Protein AF-A0A528I958-F1 (afdb_monomer_lite)

Sequence (87 aa):
MKAPTDDLNDLQSDIGHLAHLMDVLTNMVIELPRDPGGRTMADQATALAWIARDMAEMLVEEAGLCHARVIAEMAEARSRKRGGSLQ

Foldseek 3Di:
DDPLDLDPVVLVVLVVVLVVLVVVLVVLVVPQDPDPVRVVSVVVSVVSVVVSVVSVVVSVVSVVVNVVVVVVVVVVVVVVVVVVPPD

Secondary structure (DSSP, 8-state):
-PPP---HHHHHHHHHHHHHHHHHHHHHHHT--SSGGGHHHHHHHHHHHHHHHHHHHHHHHHHHHHHHHHHHHHHHHHHHHHHTT--

Radius of gyration: 21.18 Å; chains: 1; bounding box: 50×19×63 Å

pLDDT: mean 84.92, std 14.03, range [36.0, 97.81]

Structure (mmCIF, N/CA/C/O backbone):
data_AF-A0A528I958-F1
#
_entry.id   AF-A0A528I958-F1
#
loop_
_atom_site.group_PDB
_atom_site.id
_atom_site.type_symbol
_atom_site.label_atom_id
_atom_site.label_alt_id
_atom_site.label_comp_id
_atom_site.label_asym_id
_atom_site.label_entity_id
_atom_site.label_seq_id
_atom_site.pdbx_PDB_ins_code
_atom_site.Cartn_x
_atom_site.Cartn_y
_atom_site.Cartn_z
_atom_site.occupancy
_atom_site.B_iso_or_equiv
_atom_site.auth_seq_id
_atom_site.auth_comp_id
_atom_site.auth_asym_id
_atom_site.auth_atom_id
_atom_site.pdbx_PDB_model_num
ATOM 1 N N . MET A 1 1 ? 15.627 -2.811 6.400 1.00 36.00 1 MET A N 1
ATOM 2 C CA . MET A 1 1 ? 14.882 -2.479 5.172 1.00 36.00 1 MET A CA 1
ATOM 3 C C . MET A 1 1 ? 15.531 -3.260 4.048 1.00 36.00 1 MET A C 1
ATOM 5 O O . MET A 1 1 ? 16.742 -3.160 3.889 1.00 36.00 1 MET A O 1
ATOM 9 N N . LYS A 1 2 ? 14.774 -4.160 3.416 1.00 42.38 2 LYS A N 1
ATOM 10 C CA . LYS A 1 2 ? 15.231 -4.935 2.254 1.00 42.38 2 LYS A CA 1
ATOM 11 C C . LYS A 1 2 ? 15.312 -3.958 1.072 1.00 42.38 2 LYS A C 1
ATOM 13 O O . LYS A 1 2 ? 14.562 -2.987 1.072 1.00 42.38 2 LYS A O 1
ATOM 18 N N . ALA A 1 3 ? 16.242 -4.158 0.141 1.00 52.34 3 ALA A N 1
ATOM 19 C CA . ALA A 1 3 ? 16.267 -3.352 -1.080 1.00 52.34 3 ALA A CA 1
ATOM 20 C C . ALA A 1 3 ? 14.906 -3.471 -1.798 1.00 52.34 3 ALA A C 1
ATOM 22 O O . ALA A 1 3 ? 14.337 -4.569 -1.729 1.00 52.34 3 ALA A O 1
ATOM 23 N N . PRO A 1 4 ? 14.404 -2.398 -2.442 1.00 54.28 4 PRO A N 1
ATOM 24 C CA . PRO A 1 4 ? 13.227 -2.472 -3.302 1.00 54.28 4 PRO A CA 1
ATOM 25 C C . PRO A 1 4 ? 13.392 -3.659 -4.242 1.00 54.28 4 PRO A C 1
ATOM 27 O O . PRO A 1 4 ? 14.454 -3.850 -4.841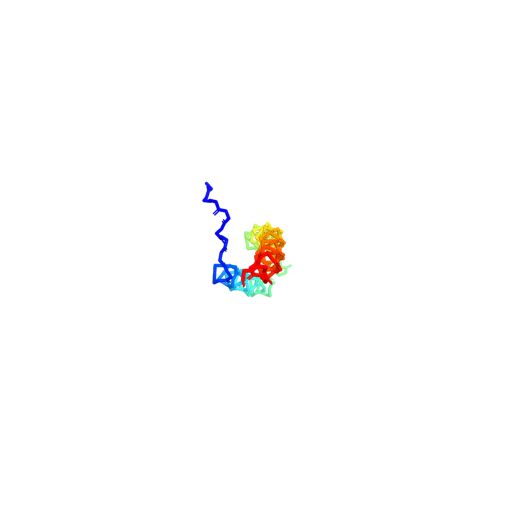 1.00 54.28 4 PRO A O 1
ATOM 30 N N . THR A 1 5 ? 12.419 -4.556 -4.241 1.00 55.62 5 THR A N 1
ATOM 31 C CA . THR A 1 5 ? 12.542 -5.812 -4.966 1.00 55.62 5 THR A CA 1
ATOM 32 C C . THR A 1 5 ? 12.149 -5.536 -6.409 1.00 55.62 5 THR A C 1
ATOM 34 O O . THR A 1 5 ? 10.986 -5.305 -6.723 1.00 55.62 5 THR A O 1
ATOM 37 N N . ASP A 1 6 ? 13.142 -5.484 -7.289 1.00 60.34 6 ASP A N 1
ATOM 38 C CA . ASP A 1 6 ? 12.981 -4.963 -8.645 1.00 60.34 6 ASP A CA 1
ATOM 39 C C . ASP A 1 6 ? 12.255 -5.932 -9.615 1.00 60.34 6 ASP A C 1
ATOM 41 O O . ASP A 1 6 ? 12.576 -5.957 -10.802 1.00 60.34 6 ASP A O 1
ATOM 45 N N . ASP A 1 7 ? 11.312 -6.771 -9.184 1.00 70.38 7 ASP A N 1
ATOM 46 C CA . ASP A 1 7 ? 10.516 -7.630 -10.078 1.00 70.38 7 ASP A CA 1
ATOM 47 C C . ASP A 1 7 ? 9.043 -7.188 -10.105 1.00 70.38 7 ASP A C 1
ATOM 49 O O . ASP A 1 7 ? 8.456 -6.829 -9.088 1.00 70.38 7 ASP A O 1
ATOM 53 N N . LEU A 1 8 ? 8.423 -7.235 -11.289 1.00 76.06 8 LEU A N 1
ATOM 54 C CA . LEU A 1 8 ? 6.999 -6.938 -11.476 1.00 76.06 8 LEU A CA 1
ATOM 55 C C . LEU A 1 8 ? 6.109 -7.840 -10.615 1.00 76.06 8 LEU A C 1
ATOM 57 O O . LEU A 1 8 ? 5.032 -7.414 -10.204 1.00 76.06 8 LEU A O 1
ATOM 61 N N . ASN A 1 9 ? 6.558 -9.068 -10.341 1.00 80.81 9 ASN A N 1
ATOM 62 C CA . ASN A 1 9 ? 5.857 -9.996 -9.455 1.00 80.81 9 ASN A CA 1
ATOM 63 C C . ASN A 1 9 ? 5.764 -9.461 -8.023 1.00 80.81 9 ASN A C 1
ATOM 65 O O . ASN A 1 9 ? 4.713 -9.580 -7.392 1.00 80.81 9 ASN A O 1
ATOM 69 N N . ASP A 1 10 ? 6.839 -8.849 -7.533 1.00 82.88 10 ASP A N 1
ATOM 70 C CA . ASP A 1 10 ? 6.869 -8.297 -6.186 1.00 82.88 10 ASP A CA 1
ATOM 71 C C . ASP A 1 10 ? 6.019 -7.024 -6.109 1.00 82.88 10 ASP A C 1
ATOM 73 O O . ASP A 1 10 ? 5.148 -6.926 -5.247 1.00 82.88 10 ASP A O 1
ATOM 77 N N . LEU A 1 11 ? 6.137 -6.129 -7.101 1.00 84.94 11 LEU A N 1
ATOM 78 C CA . LEU A 1 11 ? 5.281 -4.941 -7.207 1.00 84.94 11 LEU A CA 1
ATOM 79 C C . LEU A 1 11 ? 3.789 -5.317 -7.248 1.00 84.94 11 LEU A C 1
ATOM 81 O O . LEU A 1 11 ? 2.954 -4.688 -6.600 1.00 84.94 11 LEU A O 1
ATOM 85 N N . GLN A 1 12 ? 3.435 -6.368 -7.993 1.00 88.00 12 GLN A N 1
ATOM 86 C CA . GLN A 1 12 ? 2.067 -6.884 -8.031 1.00 88.00 12 GLN A CA 1
ATOM 87 C C . GLN A 1 12 ? 1.627 -7.433 -6.666 1.00 88.00 12 GLN A C 1
ATOM 89 O O . GLN A 1 12 ? 0.484 -7.205 -6.259 1.00 88.00 12 GLN A O 1
ATOM 94 N N . SER A 1 13 ? 2.508 -8.151 -5.965 1.00 89.50 13 SER A N 1
ATOM 95 C CA . SER A 1 13 ? 2.232 -8.654 -4.619 1.00 89.50 13 SER A CA 1
ATOM 96 C C . SER A 1 13 ? 1.989 -7.507 -3.637 1.00 89.50 13 SER A C 1
ATOM 98 O O . SER A 1 13 ? 1.028 -7.557 -2.870 1.00 89.50 13 SER A O 1
ATOM 100 N N . ASP A 1 14 ? 2.801 -6.455 -3.688 1.00 90.38 14 ASP A N 1
ATOM 101 C CA . ASP A 1 14 ? 2.702 -5.318 -2.774 1.00 90.38 14 ASP A CA 1
ATOM 102 C C . ASP A 1 14 ? 1.487 -4.430 -3.062 1.00 90.38 14 ASP A C 1
ATOM 104 O O . ASP A 1 14 ? 0.820 -3.979 -2.127 1.00 90.38 14 ASP A O 1
ATOM 108 N N . ILE A 1 15 ? 1.086 -4.291 -4.331 1.00 91.88 15 ILE A N 1
ATOM 109 C CA . ILE A 1 15 ? -0.224 -3.725 -4.696 1.00 91.88 15 ILE A CA 1
ATOM 110 C C . ILE A 1 15 ? -1.360 -4.561 -4.088 1.00 91.88 15 ILE A C 1
ATOM 112 O O . ILE A 1 15 ? -2.322 -4.003 -3.557 1.00 91.88 15 ILE A O 1
ATOM 116 N N . GLY A 1 16 ? -1.257 -5.893 -4.134 1.00 94.25 16 GLY A N 1
ATOM 117 C CA . GLY A 1 16 ? -2.229 -6.794 -3.510 1.00 94.25 16 GLY A CA 1
ATOM 118 C C . GLY A 1 16 ? -2.313 -6.616 -1.991 1.00 94.25 16 GLY A C 1
ATOM 119 O O . GLY A 1 16 ? -3.412 -6.550 -1.437 1.00 94.25 16 GLY A O 1
ATOM 120 N N . HIS A 1 17 ? -1.168 -6.474 -1.318 1.00 94.56 17 HIS A N 1
ATOM 121 C CA . HIS A 1 17 ? -1.108 -6.186 0.115 1.00 94.56 17 HIS A CA 1
ATOM 122 C C . HIS A 1 17 ? -1.739 -4.832 0.458 1.00 94.56 17 HIS A C 1
ATOM 124 O O . HIS A 1 17 ? -2.523 -4.749 1.405 1.00 94.56 17 HIS A O 1
ATOM 130 N N . LEU A 1 18 ? -1.450 -3.788 -0.326 1.00 96.44 18 LEU A N 1
ATOM 131 C CA . LEU A 1 18 ? -2.062 -2.473 -0.146 1.00 96.44 18 LEU A CA 1
ATOM 132 C C . LEU A 1 18 ? -3.584 -2.533 -0.339 1.00 96.44 18 LEU A C 1
ATOM 134 O O . LEU A 1 18 ? -4.318 -1.980 0.477 1.00 96.44 18 LEU A O 1
ATOM 138 N N . ALA A 1 19 ? -4.071 -3.233 -1.366 1.00 97.00 19 ALA A N 1
ATOM 139 C CA . ALA A 1 19 ? -5.505 -3.399 -1.601 1.00 97.00 19 ALA A CA 1
ATOM 140 C C . ALA A 1 19 ? -6.197 -4.081 -0.411 1.00 97.00 19 ALA A C 1
ATOM 142 O O . ALA A 1 19 ? -7.206 -3.586 0.089 1.00 97.00 19 ALA A O 1
ATOM 143 N N . HIS A 1 20 ? -5.606 -5.161 0.111 1.00 97.44 20 HIS A N 1
ATOM 144 C CA . HIS A 1 20 ? -6.135 -5.834 1.294 1.00 97.44 20 HIS A CA 1
ATOM 145 C C . HIS A 1 20 ? -6.149 -4.920 2.532 1.00 97.44 20 HIS A C 1
ATOM 147 O O . HIS A 1 20 ? -7.134 -4.888 3.270 1.00 97.44 20 HIS A O 1
ATOM 153 N N . LEU A 1 21 ? -5.087 -4.137 2.747 1.00 97.56 21 LEU A N 1
ATOM 154 C CA . LEU A 1 21 ? -5.025 -3.157 3.833 1.00 97.56 21 LEU A CA 1
ATOM 155 C C . LEU A 1 21 ? -6.118 -2.086 3.694 1.00 97.56 21 LEU A C 1
ATOM 157 O O . LEU A 1 21 ? -6.751 -1.726 4.688 1.00 97.56 21 LEU A O 1
ATOM 161 N N . MET A 1 22 ? -6.367 -1.599 2.476 1.00 97.44 22 MET A N 1
ATOM 162 C CA . MET A 1 22 ? -7.432 -0.633 2.207 1.00 97.44 22 MET A CA 1
ATOM 163 C C . MET A 1 22 ? -8.825 -1.211 2.474 1.00 97.44 22 MET A C 1
ATOM 165 O O . MET A 1 22 ? -9.664 -0.499 3.027 1.00 97.44 22 MET A O 1
ATOM 169 N N . ASP A 1 23 ? -9.068 -2.483 2.152 1.00 97.81 23 ASP A N 1
ATOM 170 C CA . ASP A 1 23 ? -10.331 -3.163 2.466 1.00 97.81 23 ASP A CA 1
ATOM 171 C C . ASP A 1 23 ? -10.549 -3.261 3.981 1.00 97.81 23 ASP A C 1
ATOM 173 O O . ASP A 1 23 ? -11.612 -2.895 4.488 1.00 97.81 23 ASP A O 1
ATOM 177 N N . VAL A 1 24 ? -9.527 -3.699 4.726 1.00 96.50 24 VAL A N 1
ATOM 178 C CA . VAL A 1 24 ? -9.579 -3.784 6.195 1.00 96.50 24 VAL A CA 1
ATOM 179 C C . VAL A 1 24 ? -9.826 -2.408 6.811 1.00 96.50 24 VAL A C 1
ATOM 181 O O . VAL A 1 24 ? -10.719 -2.259 7.647 1.00 96.50 24 VAL A O 1
ATOM 184 N N . LEU A 1 25 ? -9.079 -1.390 6.375 1.00 96.44 25 LEU A N 1
ATOM 185 C CA . LEU A 1 25 ? -9.254 -0.011 6.825 1.00 96.44 25 LEU A CA 1
ATOM 186 C C . LEU A 1 25 ? -10.672 0.493 6.538 1.00 96.44 25 LEU A C 1
ATOM 188 O O . LEU A 1 25 ? -11.307 1.075 7.415 1.00 96.44 25 LEU A O 1
ATOM 192 N N . THR A 1 26 ? -11.178 0.256 5.329 1.00 95.31 26 THR A N 1
ATOM 193 C CA . THR A 1 26 ? -12.509 0.709 4.910 1.00 95.31 26 THR A CA 1
ATOM 194 C C . THR A 1 26 ? -13.598 0.063 5.756 1.00 95.31 26 THR A C 1
ATOM 196 O O . THR A 1 26 ? -14.460 0.773 6.272 1.00 95.31 26 THR A O 1
ATOM 199 N N . ASN A 1 27 ? -13.528 -1.251 5.978 1.00 95.38 27 ASN A N 1
ATOM 200 C CA . ASN A 1 27 ? -14.464 -1.955 6.856 1.00 95.38 27 ASN A CA 1
ATOM 201 C C . ASN A 1 27 ? -14.424 -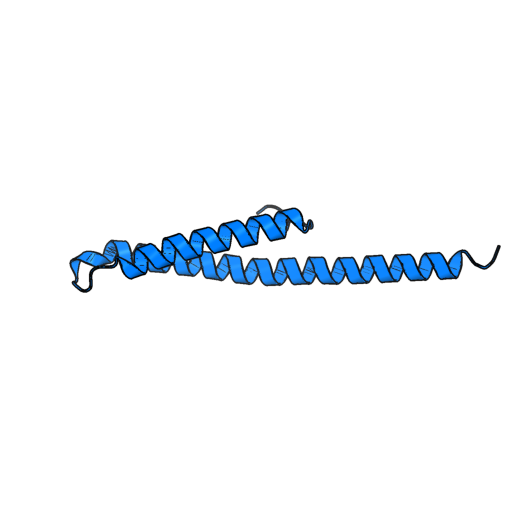1.395 8.282 1.00 95.38 27 ASN A C 1
ATOM 203 O O . ASN A 1 27 ? -15.467 -1.111 8.866 1.00 95.38 27 ASN A O 1
ATOM 207 N N . MET A 1 28 ? -13.229 -1.135 8.813 1.00 93.75 28 MET A N 1
ATOM 208 C CA . MET A 1 28 ? -13.075 -0.579 10.155 1.00 93.75 28 MET A CA 1
ATOM 209 C C . MET A 1 28 ? -13.625 0.850 10.269 1.00 93.75 28 MET A C 1
ATOM 211 O O . MET A 1 28 ? -14.209 1.211 11.286 1.00 93.75 28 MET A O 1
ATOM 215 N N . VAL A 1 29 ? -13.488 1.668 9.224 1.00 92.12 29 VAL A N 1
ATOM 216 C CA . VAL A 1 29 ? -14.089 3.010 9.175 1.00 92.12 29 VAL A CA 1
ATOM 217 C C . VAL A 1 29 ? -15.616 2.935 9.067 1.00 92.12 29 VAL A C 1
ATOM 219 O O . VAL A 1 29 ? -16.302 3.741 9.695 1.00 92.12 29 VAL A O 1
ATOM 222 N N . ILE A 1 30 ? -16.163 1.977 8.310 1.00 93.00 30 ILE A N 1
ATOM 223 C CA . ILE A 1 30 ? -17.616 1.752 8.195 1.00 93.00 30 ILE A CA 1
ATOM 224 C C . ILE A 1 30 ? -18.217 1.348 9.546 1.00 93.00 30 ILE A C 1
ATOM 226 O O . ILE A 1 30 ? -19.285 1.839 9.915 1.00 93.00 30 ILE A O 1
ATOM 230 N N . GLU A 1 31 ? -17.534 0.473 10.280 1.00 90.50 31 GLU A N 1
ATOM 231 C CA . GLU A 1 31 ? -17.974 -0.030 11.584 1.00 90.50 31 GLU A CA 1
ATOM 232 C C . GLU A 1 31 ? -17.703 0.946 12.739 1.00 90.50 31 GLU A C 1
ATOM 234 O O . GLU A 1 31 ? -18.137 0.700 13.867 1.00 90.50 31 GLU A O 1
ATOM 239 N N . LEU A 1 32 ? -17.006 2.059 12.482 1.00 89.38 32 LEU A N 1
ATOM 240 C CA . LEU A 1 32 ? -16.607 2.998 13.519 1.00 89.38 32 LEU A CA 1
ATOM 241 C C . LEU A 1 32 ? -17.841 3.601 14.222 1.00 89.38 32 LEU A C 1
ATOM 243 O O . LEU A 1 32 ? -18.659 4.272 13.577 1.00 89.38 32 LEU A O 1
ATOM 247 N N . PRO A 1 33 ? -17.974 3.435 15.553 1.00 84.81 33 PRO A N 1
ATOM 248 C CA . PRO A 1 33 ? -19.063 4.044 16.301 1.00 84.81 33 PRO A CA 1
ATOM 249 C C . PRO A 1 33 ? -19.030 5.568 16.162 1.00 84.81 33 PRO A C 1
ATOM 251 O O . PRO A 1 33 ? -17.979 6.196 16.286 1.00 84.81 33 PRO A O 1
ATOM 254 N N . ARG A 1 34 ? -20.196 6.186 15.945 1.00 78.44 34 ARG A N 1
ATOM 255 C CA . ARG A 1 34 ? -20.316 7.657 15.907 1.00 78.44 34 ARG A CA 1
ATOM 256 C C . ARG A 1 34 ? -20.325 8.305 17.289 1.00 78.44 34 ARG A C 1
ATOM 258 O O . ARG A 1 34 ? -20.305 9.531 17.387 1.00 78.44 34 ARG A O 1
ATOM 265 N N . ASP A 1 35 ? -20.398 7.495 18.338 1.00 80.12 35 ASP A N 1
ATOM 266 C CA . ASP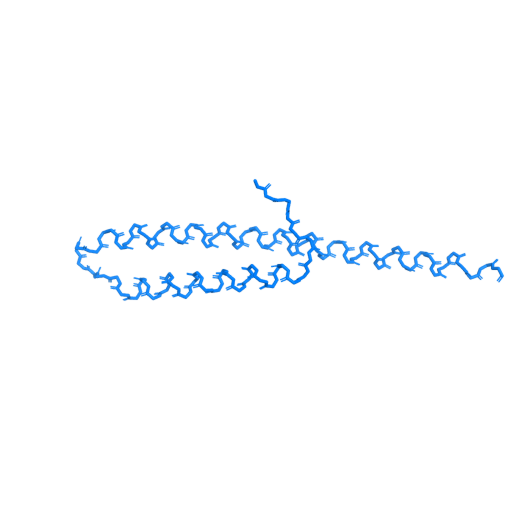 A 1 35 ? -20.332 7.947 19.716 1.00 80.12 35 ASP A CA 1
ATOM 267 C C . ASP A 1 35 ? -18.879 7.929 20.246 1.00 80.12 35 ASP A C 1
ATOM 269 O O . ASP A 1 35 ? -17.975 7.366 19.620 1.00 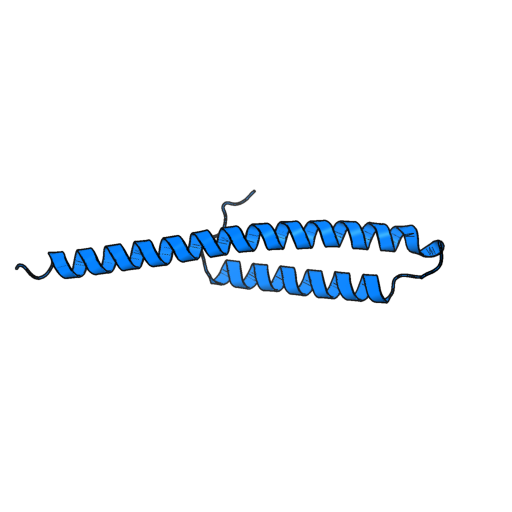80.12 35 ASP A O 1
ATOM 273 N N . PRO A 1 36 ? -18.609 8.557 21.404 1.00 70.75 36 PRO A N 1
ATOM 274 C CA . PRO A 1 36 ? -17.257 8.668 21.947 1.00 70.75 36 PRO A CA 1
ATOM 275 C C . PRO A 1 36 ? -16.594 7.334 22.329 1.00 70.75 36 PRO A C 1
ATOM 277 O O . PRO A 1 36 ? -15.403 7.346 22.648 1.00 70.75 36 PRO A O 1
ATOM 280 N N . GLY A 1 37 ? -17.327 6.214 22.336 1.00 75.19 37 GLY A N 1
ATOM 281 C CA . GLY A 1 37 ? -16.808 4.890 22.681 1.00 75.19 37 GLY A CA 1
ATOM 282 C C . GLY A 1 37 ? -15.856 4.315 21.628 1.00 75.19 37 GLY A C 1
ATOM 283 O O . GLY A 1 37 ? -15.050 3.446 21.945 1.00 75.19 37 GLY A O 1
ATOM 284 N N . GLY A 1 38 ? -15.883 4.845 20.401 1.00 76.12 38 GLY A N 1
ATOM 285 C CA . GLY A 1 38 ? -15.078 4.369 19.272 1.00 76.12 38 GLY A CA 1
ATOM 286 C C . GLY A 1 38 ? -13.622 4.854 19.206 1.00 76.12 38 GLY A C 1
ATOM 287 O O . GLY A 1 38 ? -12.959 4.583 18.208 1.00 76.12 38 GLY A O 1
ATOM 288 N N . ARG A 1 39 ? -13.092 5.573 20.212 1.00 81.06 39 ARG A N 1
ATOM 289 C CA . ARG A 1 39 ? -11.764 6.233 20.114 1.00 81.06 39 ARG A CA 1
ATOM 290 C C . ARG A 1 39 ? -10.623 5.289 19.736 1.00 81.06 39 ARG A C 1
ATOM 292 O O . ARG A 1 39 ? -9.873 5.597 18.823 1.00 81.06 39 ARG A O 1
ATOM 299 N N . THR A 1 40 ? -10.525 4.124 20.373 1.00 87.38 40 THR A N 1
ATOM 300 C CA . THR A 1 40 ? -9.448 3.160 20.083 1.00 87.38 40 THR A CA 1
ATOM 301 C C . THR A 1 40 ? -9.498 2.651 18.643 1.00 87.38 40 THR A C 1
ATOM 303 O O . THR A 1 40 ? -8.464 2.495 18.003 1.00 87.38 40 THR A O 1
ATOM 306 N N . MET A 1 41 ? -10.700 2.430 18.116 1.00 88.81 41 MET A N 1
ATOM 307 C CA . MET A 1 41 ? -10.908 1.964 16.746 1.00 88.81 41 MET A CA 1
ATOM 308 C C . MET A 1 41 ? -10.621 3.083 15.729 1.00 88.81 41 MET A C 1
ATOM 310 O O . MET A 1 41 ? -10.070 2.826 14.662 1.00 88.81 41 MET A O 1
ATOM 314 N N . ALA A 1 42 ? -10.893 4.342 16.093 1.00 90.12 42 ALA A N 1
ATOM 315 C CA . ALA A 1 42 ? -10.536 5.515 15.292 1.00 90.12 42 ALA A CA 1
ATOM 316 C C . ALA A 1 42 ? -9.014 5.729 15.234 1.00 90.12 42 ALA A C 1
ATOM 318 O O . ALA A 1 42 ? -8.466 6.013 14.167 1.00 90.12 42 ALA A O 1
ATOM 319 N N . ASP A 1 43 ? -8.320 5.544 16.359 1.00 92.00 43 ASP A N 1
ATOM 320 C CA . ASP A 1 43 ? -6.859 5.626 16.429 1.00 92.00 43 ASP A CA 1
ATOM 321 C C . ASP A 1 43 ? -6.208 4.516 15.590 1.00 92.00 43 ASP A C 1
ATOM 323 O O . ASP A 1 43 ? -5.275 4.772 14.827 1.00 92.00 43 ASP A O 1
ATOM 327 N N . GLN A 1 44 ? -6.746 3.293 15.656 1.00 92.88 44 GLN A N 1
ATOM 328 C CA . GLN A 1 44 ? -6.316 2.181 14.804 1.00 92.88 44 GLN A CA 1
ATOM 329 C C . GLN A 1 44 ? -6.554 2.480 13.319 1.00 92.88 44 GLN A C 1
ATOM 331 O O . GLN A 1 44 ? -5.664 2.239 12.505 1.00 92.88 44 GLN A O 1
ATOM 336 N N . ALA A 1 45 ? -7.711 3.046 12.956 1.00 94.12 45 ALA A N 1
ATOM 337 C CA . ALA A 1 45 ? -8.016 3.402 11.566 1.00 94.12 45 ALA A CA 1
ATOM 338 C C . ALA A 1 45 ? -7.040 4.453 11.055 1.00 94.12 45 ALA A C 1
ATOM 340 O O . ALA A 1 45 ? -6.520 4.347 9.948 1.00 94.12 45 ALA A O 1
ATOM 341 N N . THR A 1 46 ? -6.729 5.429 11.902 1.00 94.50 46 THR A N 1
ATOM 342 C CA . THR A 1 46 ? -5.750 6.467 11.596 1.00 94.50 46 THR A CA 1
ATOM 343 C C . THR A 1 46 ? -4.359 5.871 11.387 1.00 94.50 46 THR A C 1
ATOM 345 O O . THR A 1 46 ? -3.691 6.215 10.415 1.00 94.50 46 THR A O 1
ATOM 348 N N . ALA A 1 47 ? -3.924 4.947 12.247 1.00 95.62 47 ALA A N 1
ATOM 349 C CA . ALA A 1 47 ? -2.632 4.281 12.097 1.00 95.62 47 ALA A CA 1
ATOM 350 C C . ALA A 1 47 ? -2.550 3.458 10.798 1.00 95.62 47 ALA A C 1
ATOM 352 O O . ALA A 1 47 ? -1.572 3.575 10.062 1.00 95.62 47 ALA A O 1
ATOM 353 N N . LEU A 1 48 ? -3.587 2.677 10.477 1.00 96.44 48 LEU A N 1
ATOM 354 C CA . LEU A 1 48 ? -3.642 1.916 9.224 1.00 96.44 48 LEU A CA 1
ATOM 355 C C . LEU A 1 48 ? -3.685 2.832 7.994 1.00 96.44 48 LEU A C 1
ATOM 357 O O . LEU A 1 48 ? -3.069 2.507 6.983 1.00 96.44 48 LEU A O 1
ATOM 361 N N . ALA A 1 49 ? -4.351 3.987 8.078 1.00 96.88 49 ALA A N 1
ATOM 362 C CA . ALA A 1 49 ? -4.369 4.973 7.000 1.00 96.88 49 ALA A CA 1
ATOM 363 C C . ALA A 1 49 ? -2.976 5.559 6.720 1.00 96.88 49 ALA A C 1
ATOM 365 O O . ALA A 1 49 ? -2.613 5.727 5.557 1.00 96.88 49 ALA A O 1
ATOM 366 N N . TRP A 1 50 ? -2.181 5.826 7.763 1.00 97.69 50 TRP A N 1
ATOM 367 C CA . TRP A 1 50 ? -0.784 6.243 7.600 1.00 97.69 50 TRP A CA 1
ATOM 368 C C . TRP A 1 50 ? 0.054 5.161 6.921 1.00 97.69 50 TRP A C 1
ATOM 370 O O . TRP A 1 50 ? 0.738 5.451 5.946 1.00 97.69 50 TRP A O 1
ATOM 380 N N . ILE A 1 51 ? -0.071 3.907 7.360 1.00 95.75 51 ILE A N 1
ATOM 381 C CA . ILE A 1 51 ? 0.652 2.784 6.747 1.00 95.75 51 ILE A CA 1
ATOM 382 C C . ILE A 1 51 ? 0.258 2.618 5.273 1.00 95.75 51 ILE A C 1
ATOM 384 O O . ILE A 1 51 ? 1.128 2.492 4.417 1.00 95.75 51 ILE A O 1
ATOM 388 N N . ALA A 1 52 ? -1.041 2.655 4.961 1.00 97.19 52 ALA A N 1
ATOM 389 C CA . ALA A 1 52 ? -1.533 2.535 3.590 1.00 97.19 52 ALA A CA 1
ATOM 390 C C . ALA A 1 52 ? -0.998 3.655 2.690 1.00 97.19 52 ALA A C 1
ATOM 392 O O . ALA A 1 52 ? -0.626 3.407 1.544 1.00 97.19 52 ALA A O 1
ATOM 393 N N . ARG A 1 53 ? -0.929 4.883 3.216 1.00 95.81 53 ARG A N 1
ATOM 394 C CA . ARG A 1 53 ? -0.346 6.017 2.504 1.00 95.81 53 ARG A CA 1
ATOM 395 C C . ARG A 1 53 ? 1.137 5.791 2.212 1.00 95.81 53 ARG A C 1
ATOM 397 O O . ARG A 1 53 ? 1.533 5.924 1.059 1.00 95.81 53 ARG A O 1
ATOM 404 N N . ASP A 1 54 ? 1.925 5.436 3.221 1.00 96.31 54 ASP A N 1
ATOM 405 C CA . ASP A 1 54 ? 3.370 5.237 3.067 1.00 96.31 54 ASP A CA 1
ATOM 406 C C . ASP A 1 54 ? 3.669 4.093 2.082 1.00 96.31 54 ASP A C 1
ATOM 408 O O . ASP A 1 54 ? 4.548 4.211 1.230 1.00 96.31 54 ASP A O 1
ATOM 412 N N . MET A 1 55 ? 2.886 3.008 2.134 1.00 94.94 55 MET A N 1
ATOM 413 C CA . MET A 1 55 ? 2.965 1.915 1.159 1.00 94.94 55 MET A CA 1
ATOM 414 C C . MET A 1 55 ? 2.633 2.384 -0.262 1.00 94.94 55 MET A C 1
ATOM 416 O O . MET A 1 55 ? 3.325 2.013 -1.205 1.00 94.94 55 MET A O 1
ATOM 420 N N . ALA A 1 56 ? 1.595 3.206 -0.435 1.00 95.38 56 ALA A N 1
ATOM 421 C CA . ALA A 1 56 ? 1.233 3.739 -1.745 1.00 95.38 56 ALA A CA 1
ATOM 422 C C . ALA A 1 56 ? 2.327 4.654 -2.321 1.00 95.38 56 ALA A C 1
ATOM 424 O O . ALA A 1 56 ? 2.634 4.564 -3.508 1.00 95.38 56 ALA A O 1
ATOM 425 N N . GLU A 1 57 ? 2.926 5.514 -1.492 1.00 95.38 57 GLU A N 1
ATOM 426 C CA . GLU A 1 57 ? 4.039 6.380 -1.900 1.00 95.38 57 GLU A CA 1
ATOM 427 C C . GLU A 1 57 ? 5.260 5.542 -2.328 1.00 95.38 57 GLU A C 1
ATOM 429 O O . GLU A 1 57 ? 5.838 5.800 -3.386 1.00 95.38 57 GLU A O 1
ATOM 434 N N . MET A 1 58 ? 5.584 4.482 -1.580 1.00 91.50 58 MET A N 1
ATOM 435 C CA . MET A 1 58 ? 6.670 3.549 -1.910 1.00 91.50 58 MET A CA 1
ATOM 436 C C . MET A 1 58 ? 6.423 2.806 -3.230 1.00 91.50 58 MET A C 1
ATOM 438 O O . MET A 1 58 ? 7.298 2.768 -4.090 1.00 91.50 58 MET A O 1
ATOM 442 N N . LEU A 1 59 ? 5.207 2.296 -3.448 1.00 91.69 59 LEU A N 1
ATOM 443 C CA . LEU A 1 59 ? 4.832 1.598 -4.684 1.00 91.69 59 LEU A CA 1
ATOM 444 C C . LEU A 1 59 ? 4.953 2.483 -5.932 1.00 91.69 59 LEU A C 1
ATOM 446 O O . LEU A 1 59 ? 5.304 2.002 -7.010 1.00 91.69 59 LEU A O 1
ATOM 450 N N . VAL A 1 60 ? 4.663 3.782 -5.810 1.00 92.38 60 VAL A N 1
ATOM 451 C CA . VAL A 1 60 ? 4.843 4.741 -6.912 1.00 92.38 60 VAL A CA 1
ATOM 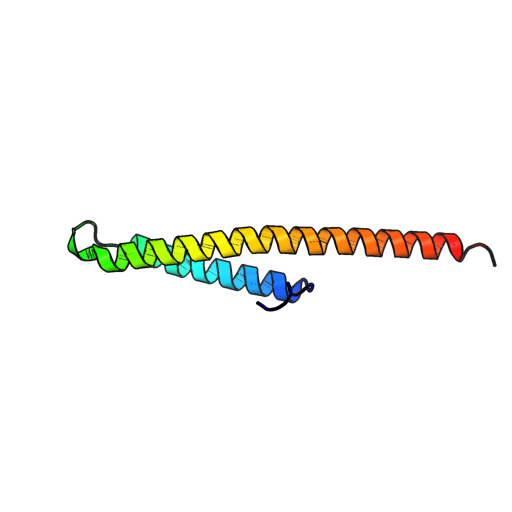452 C C . VAL A 1 60 ? 6.323 4.893 -7.265 1.00 92.38 60 VAL A C 1
ATOM 454 O O . VAL A 1 60 ? 6.667 4.935 -8.450 1.00 92.38 60 VAL A O 1
ATOM 457 N N . GLU A 1 61 ? 7.199 4.951 -6.261 1.00 90.81 61 GLU A N 1
ATOM 458 C CA . GLU A 1 61 ? 8.649 5.001 -6.465 1.00 90.81 61 GLU A CA 1
ATOM 459 C C . GLU A 1 61 ? 9.159 3.717 -7.137 1.00 90.81 61 GLU A C 1
ATOM 461 O O . GLU A 1 61 ? 9.833 3.783 -8.169 1.00 90.81 61 GLU A O 1
ATOM 466 N N . GLU A 1 62 ? 8.762 2.551 -6.628 1.00 88.44 62 GLU A N 1
ATOM 467 C CA . GLU A 1 62 ? 9.142 1.239 -7.166 1.00 88.44 62 GLU A CA 1
ATOM 468 C C . GLU A 1 62 ? 8.671 1.037 -8.610 1.00 88.44 62 GLU A C 1
ATOM 470 O O . GLU A 1 62 ? 9.439 0.598 -9.472 1.00 88.44 62 GLU A O 1
ATOM 475 N N . ALA A 1 63 ? 7.433 1.430 -8.922 1.00 88.62 63 ALA A N 1
ATOM 476 C CA . ALA A 1 63 ? 6.917 1.401 -10.286 1.00 88.62 63 ALA A CA 1
ATOM 477 C C . ALA A 1 63 ? 7.735 2.307 -11.225 1.00 88.62 63 ALA A C 1
ATOM 479 O O . ALA A 1 63 ? 8.032 1.923 -12.362 1.00 88.62 63 ALA A O 1
ATOM 480 N N . GLY A 1 64 ? 8.138 3.492 -10.750 1.00 89.06 64 GLY A N 1
ATOM 481 C CA . GLY A 1 64 ? 9.002 4.412 -11.489 1.00 89.06 64 GLY A CA 1
ATOM 482 C C . GLY A 1 64 ? 10.377 3.813 -11.798 1.00 89.06 64 GLY A C 1
ATOM 483 O O . GLY A 1 64 ? 10.846 3.897 -12.938 1.00 89.06 64 GLY A O 1
ATOM 484 N N . LEU A 1 65 ? 10.997 3.155 -10.815 1.00 87.62 65 LEU A N 1
ATOM 485 C CA . LEU A 1 65 ? 12.279 2.461 -10.973 1.00 87.62 65 LEU A CA 1
ATOM 486 C C . LEU A 1 65 ? 12.175 1.285 -11.951 1.00 87.62 65 LEU A C 1
ATOM 488 O O . LEU A 1 65 ? 12.989 1.171 -12.874 1.00 87.62 65 LEU A O 1
ATOM 492 N N . CYS A 1 66 ? 11.132 0.461 -11.815 1.00 85.06 66 CYS A N 1
ATOM 493 C CA . CYS A 1 66 ? 10.869 -0.657 -12.717 1.00 85.06 66 CYS A CA 1
ATOM 494 C C . CYS A 1 66 ? 10.724 -0.174 -14.170 1.00 85.06 66 CYS A C 1
ATOM 496 O O . CYS A 1 66 ? 11.375 -0.693 -15.082 1.00 85.06 66 CYS A O 1
ATOM 498 N N . HIS A 1 67 ? 9.939 0.885 -14.386 1.00 87.50 67 HIS A N 1
ATOM 499 C CA . HIS A 1 67 ? 9.748 1.484 -15.704 1.00 87.50 67 HIS A CA 1
ATOM 500 C C . HIS A 1 67 ? 11.055 2.045 -16.287 1.00 87.50 67 HIS A C 1
ATOM 502 O O . HIS A 1 67 ? 11.364 1.817 -17.461 1.00 87.50 67 HIS A O 1
ATOM 508 N N . ALA A 1 68 ? 11.839 2.780 -15.490 1.00 89.00 68 ALA A N 1
ATOM 509 C CA . ALA A 1 68 ? 13.117 3.340 -15.927 1.00 89.00 68 ALA A CA 1
ATOM 510 C C . ALA A 1 68 ? 14.095 2.244 -16.381 1.00 89.00 68 ALA A C 1
ATOM 512 O O . ALA A 1 68 ? 14.733 2.380 -17.430 1.00 89.00 68 ALA A O 1
ATOM 513 N N . ARG A 1 69 ? 14.153 1.126 -15.646 1.00 84.75 69 ARG A N 1
ATOM 514 C CA . ARG A 1 69 ? 14.976 -0.033 -16.005 1.00 84.75 69 ARG A CA 1
ATOM 515 C C . ARG A 1 69 ? 14.535 -0.665 -17.322 1.00 84.75 69 ARG A C 1
ATOM 517 O O . ARG A 1 69 ? 15.374 -0.870 -18.194 1.00 84.75 69 ARG A O 1
ATOM 524 N N . VAL A 1 70 ? 13.237 -0.917 -17.509 1.00 88.19 70 VAL A N 1
ATOM 525 C CA . VAL A 1 70 ? 12.716 -1.501 -18.760 1.00 88.19 70 VAL A CA 1
ATOM 526 C C . VAL A 1 70 ? 13.084 -0.631 -19.968 1.00 88.19 70 VAL A C 1
ATOM 528 O O . VAL A 1 70 ? 13.500 -1.150 -21.007 1.00 88.19 70 VAL A O 1
ATOM 531 N N . ILE A 1 71 ? 13.003 0.698 -19.841 1.00 91.12 71 ILE A N 1
ATOM 532 C CA . ILE A 1 71 ? 13.459 1.615 -20.897 1.00 91.12 71 ILE A CA 1
ATOM 533 C C . ILE A 1 71 ? 14.958 1.454 -21.170 1.00 91.12 71 ILE A C 1
ATOM 535 O O . ILE A 1 71 ? 15.352 1.383 -22.339 1.00 91.12 71 ILE A O 1
ATOM 539 N N . ALA A 1 72 ? 15.789 1.407 -20.125 1.00 89.69 72 ALA A N 1
ATOM 540 C CA . ALA A 1 72 ? 17.236 1.259 -20.260 1.00 89.69 72 ALA A CA 1
ATOM 541 C C . ALA A 1 72 ? 17.606 -0.063 -20.956 1.00 89.69 72 ALA A C 1
ATOM 543 O O . ALA A 1 72 ? 18.335 -0.054 -21.950 1.00 89.69 72 ALA A O 1
ATOM 544 N N . GLU A 1 73 ? 17.014 -1.180 -20.530 1.00 89.62 73 GLU A N 1
ATOM 545 C CA . GLU A 1 73 ? 17.209 -2.500 -21.140 1.00 89.62 73 GLU A CA 1
ATOM 546 C C . GLU A 1 73 ? 16.803 -2.514 -22.621 1.00 89.62 73 GLU A C 1
ATOM 548 O O . GLU A 1 73 ? 17.524 -3.042 -23.476 1.00 89.62 73 GLU A O 1
ATOM 553 N N . MET A 1 74 ? 15.673 -1.886 -22.968 1.00 88.94 74 MET A N 1
ATOM 554 C CA . MET A 1 74 ? 15.243 -1.757 -24.362 1.00 88.94 74 MET A CA 1
ATOM 555 C C . MET A 1 74 ? 16.202 -0.895 -25.190 1.00 88.94 74 MET A C 1
ATOM 557 O O . MET A 1 74 ? 16.457 -1.211 -26.359 1.00 88.94 74 MET A O 1
ATOM 561 N N . ALA A 1 75 ? 16.735 0.187 -24.621 1.00 91.31 75 ALA A N 1
ATOM 562 C CA . ALA A 1 75 ? 17.713 1.040 -25.288 1.00 91.31 75 ALA A CA 1
ATOM 563 C C . ALA A 1 75 ? 19.021 0.277 -25.565 1.00 91.31 75 ALA A C 1
ATOM 565 O O . ALA A 1 75 ? 19.526 0.308 -26.692 1.00 91.31 75 ALA A O 1
ATOM 566 N N . GLU A 1 76 ? 19.515 -0.487 -24.590 1.00 91.31 76 GLU A N 1
ATOM 567 C CA . GLU A 1 76 ? 20.687 -1.357 -24.735 1.00 91.31 76 GLU A CA 1
ATOM 568 C C . GLU A 1 76 ? 20.465 -2.500 -25.732 1.00 91.31 76 GLU A C 1
ATOM 570 O O . GLU A 1 76 ? 21.360 -2.867 -26.497 1.00 91.31 76 GLU A O 1
ATOM 575 N N . ALA A 1 77 ? 19.274 -3.099 -25.754 1.00 89.56 77 ALA A N 1
ATOM 576 C CA . ALA A 1 77 ? 18.944 -4.132 -26.731 1.00 89.56 77 ALA A CA 1
ATOM 577 C C . ALA A 1 77 ? 18.944 -3.567 -28.163 1.00 89.56 77 ALA A C 1
ATOM 579 O O . ALA A 1 77 ? 19.402 -4.224 -29.104 1.00 89.56 77 ALA A O 1
ATOM 580 N N . ARG A 1 78 ? 18.468 -2.328 -28.347 1.00 87.31 78 ARG A N 1
ATOM 581 C CA . ARG A 1 78 ? 18.493 -1.629 -29.642 1.00 87.31 78 ARG A CA 1
ATOM 582 C C . ARG A 1 78 ? 19.911 -1.258 -30.076 1.00 87.31 78 ARG A C 1
ATOM 584 O O . ARG A 1 78 ? 20.221 -1.405 -31.259 1.00 87.31 78 ARG A O 1
ATOM 591 N N . SER A 1 79 ? 20.770 -0.804 -29.160 1.00 86.62 79 SER A N 1
ATOM 592 C CA . SER A 1 79 ? 22.165 -0.472 -29.483 1.00 86.62 79 SER A CA 1
ATOM 593 C C . SER A 1 79 ? 22.955 -1.717 -29.902 1.00 86.62 79 SER A C 1
ATOM 595 O O . SER A 1 79 ? 23.623 -1.689 -30.936 1.00 86.62 79 SER A O 1
ATOM 597 N N . ARG A 1 80 ? 22.777 -2.846 -29.199 1.00 84.69 80 ARG A N 1
ATOM 598 C CA . ARG A 1 80 ? 23.368 -4.148 -29.559 1.00 84.69 80 ARG A CA 1
ATOM 599 C C . ARG A 1 80 ? 22.945 -4.629 -30.949 1.00 84.69 80 ARG A C 1
ATOM 601 O O . ARG A 1 80 ? 23.794 -5.041 -31.736 1.00 84.69 80 ARG A O 1
ATOM 60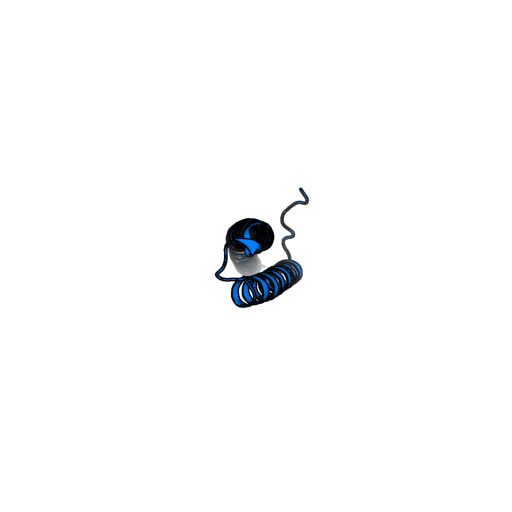8 N N . LYS A 1 81 ? 21.657 -4.516 -31.297 1.00 77.38 81 LYS A N 1
ATOM 609 C CA . LYS A 1 81 ? 21.154 -4.876 -32.640 1.00 77.38 81 LYS A CA 1
ATOM 610 C C . LYS A 1 81 ? 21.736 -4.005 -33.758 1.00 77.38 81 LYS A C 1
ATOM 612 O O . LYS A 1 81 ? 21.959 -4.508 -34.852 1.00 77.38 81 LYS A O 1
ATOM 617 N N . ARG A 1 82 ? 21.996 -2.718 -33.501 1.00 71.50 82 ARG A N 1
ATOM 618 C CA . ARG A 1 82 ? 22.638 -1.819 -34.478 1.00 71.50 82 ARG A CA 1
ATOM 619 C C . ARG A 1 82 ? 24.138 -2.090 -34.635 1.00 71.50 82 ARG A C 1
ATOM 621 O O . ARG A 1 82 ? 24.641 -1.998 -35.748 1.00 71.50 82 ARG A O 1
ATOM 628 N N . GLY A 1 83 ? 24.834 -2.452 -33.556 1.00 62.06 83 GLY A N 1
ATOM 629 C CA . GLY A 1 83 ? 26.264 -2.787 -33.584 1.00 62.06 83 GLY A CA 1
ATOM 630 C C . GLY A 1 83 ? 26.590 -4.153 -34.204 1.00 62.06 83 GLY A C 1
ATOM 631 O O . GLY A 1 83 ? 27.677 -4.324 -34.742 1.00 62.06 83 GLY A O 1
ATOM 632 N N . GLY A 1 84 ? 25.653 -5.108 -34.181 1.00 58.97 84 GLY A N 1
ATOM 633 C CA . GLY A 1 84 ? 25.827 -6.448 -34.764 1.00 58.97 84 GLY A CA 1
ATOM 634 C C . GLY A 1 84 ? 25.568 -6.560 -36.274 1.00 58.97 84 GLY A C 1
ATOM 635 O O . GLY A 1 84 ? 25.680 -7.649 -36.818 1.00 58.97 84 GLY A O 1
ATOM 636 N N . SER A 1 85 ? 25.212 -5.467 -36.957 1.00 57.75 85 SER A N 1
ATOM 637 C CA . SER A 1 85 ? 24.861 -5.455 -38.391 1.00 57.75 85 SER A CA 1
ATOM 638 C C . SER A 1 85 ? 26.052 -5.171 -39.330 1.00 57.75 85 SER A C 1
ATOM 640 O O . SER A 1 85 ? 25.839 -4.916 -40.515 1.00 57.75 85 SER A O 1
ATOM 642 N N . LEU A 1 86 ? 27.286 -5.148 -38.816 1.00 55.59 86 LEU A N 1
ATOM 643 C CA . LEU A 1 86 ? 28.498 -4.755 -39.556 1.00 55.59 86 LEU A CA 1
ATOM 644 C C . LEU A 1 86 ? 29.545 -5.878 -39.699 1.00 55.59 86 LEU A C 1
ATOM 646 O O . LEU A 1 86 ? 30.714 -5.582 -39.939 1.00 55.59 86 LEU A O 1
ATOM 650 N N . GLN A 1 87 ? 29.152 -7.148 -39.570 1.00 45.75 87 GLN A N 1
ATOM 651 C CA . GLN A 1 87 ? 30.015 -8.294 -39.891 1.00 45.75 87 GLN A CA 1
ATOM 652 C C . GLN A 1 87 ? 29.459 -9.099 -41.058 1.00 45.75 87 GLN A C 1
ATOM 654 O O . GLN A 1 87 ? 28.225 -9.298 -41.089 1.00 45.75 87 GLN A O 1
#